Protein AF-A0A074XFU2-F1 (afdb_monomer_lite)

Organism: NCBI:txid1043002

Secondary structure (DSSP, 8-state):
-HHHHHHHHHHHHHHHHHTTS-S------SS--TT--SS--BTTB---HHHHHHHT-

Structure (mmCIF, N/CA/C/O backbone):
data_AF-A0A074XFU2-F1
#
_entry.id   AF-A0A074XFU2-F1
#
loop_
_atom_site.group_PDB
_atom_site.id
_atom_site.type_symbol
_atom_site.label_atom_id
_atom_site.label_alt_id
_atom_site.label_comp_id
_atom_site.label_asym_id
_atom_site.label_entity_id
_atom_site.label_seq_id
_atom_site.pdbx_PDB_ins_code
_atom_site.Cartn_x
_atom_site.Cartn_y
_atom_site.Cartn_z
_atom_site.occupancy
_atom_site.B_iso_or_equiv
_atom_site.auth_seq_id
_atom_site.auth_comp_id
_atom_site.auth_asym_id
_atom_site.auth_atom_id
_atom_site.pdbx_PDB_model_num
ATOM 1 N N . MET A 1 1 ? 3.081 -10.435 -14.928 1.00 60.53 1 MET A N 1
ATOM 2 C CA . MET A 1 1 ? 2.273 -11.084 -13.865 1.00 60.53 1 MET A CA 1
ATOM 3 C C . MET A 1 1 ? 2.649 -10.584 -12.465 1.00 60.53 1 MET A C 1
ATOM 5 O O . MET A 1 1 ? 1.768 -10.075 -11.788 1.00 60.53 1 MET A O 1
ATOM 9 N N . TYR A 1 2 ? 3.928 -10.618 -12.064 1.00 78.00 2 TYR A N 1
ATOM 10 C CA . TYR A 1 2 ? 4.380 -10.210 -10.718 1.00 78.00 2 TYR A CA 1
ATOM 11 C C . TYR A 1 2 ? 4.167 -8.724 -10.358 1.00 78.00 2 TYR A C 1
ATOM 13 O O . TYR A 1 2 ? 3.688 -8.429 -9.270 1.00 78.00 2 TYR A O 1
ATOM 21 N N . VAL A 1 3 ? 4.405 -7.789 -11.285 1.00 81.94 3 VAL A N 1
ATOM 22 C CA . VAL A 1 3 ? 4.257 -6.334 -11.030 1.00 81.94 3 VAL A CA 1
ATOM 23 C C . VAL A 1 3 ? 2.806 -5.918 -10.730 1.00 81.94 3 VAL A C 1
ATOM 25 O O . VAL A 1 3 ? 2.535 -5.032 -9.928 1.00 81.94 3 VAL A O 1
ATOM 28 N N . ARG A 1 4 ? 1.819 -6.585 -11.338 1.00 84.31 4 ARG A N 1
ATOM 29 C CA . ARG A 1 4 ? 0.402 -6.304 -11.041 1.00 84.31 4 ARG A CA 1
ATOM 30 C C . ARG A 1 4 ? 0.010 -6.766 -9.637 1.00 84.31 4 ARG A C 1
ATOM 32 O O . ARG A 1 4 ? -0.837 -6.142 -9.007 1.00 84.31 4 ARG A O 1
ATOM 39 N N . LEU A 1 5 ? 0.613 -7.856 -9.155 1.00 88.12 5 LEU A N 1
ATOM 40 C CA . LEU A 1 5 ? 0.365 -8.376 -7.810 1.00 88.12 5 LEU A CA 1
ATOM 41 C C . LEU A 1 5 ? 0.988 -7.474 -6.740 1.00 88.12 5 LEU A C 1
ATOM 43 O O . LEU A 1 5 ? 0.347 -7.246 -5.718 1.00 88.12 5 LEU A O 1
ATOM 47 N N . SER A 1 6 ? 2.173 -6.906 -6.994 1.00 88.38 6 SER A N 1
ATOM 48 C CA . SER A 1 6 ? 2.797 -5.952 -6.068 1.00 88.38 6 SER A CA 1
ATOM 49 C C . SER A 1 6 ? 1.935 -4.702 -5.880 1.00 88.38 6 SER A C 1
ATOM 51 O O . SER A 1 6 ? 1.664 -4.317 -4.744 1.00 88.38 6 SER A O 1
ATOM 53 N N . ALA A 1 7 ? 1.426 -4.121 -6.972 1.00 90.56 7 ALA A N 1
ATOM 54 C CA . ALA A 1 7 ? 0.555 -2.948 -6.904 1.00 90.56 7 ALA A CA 1
ATOM 55 C C . ALA A 1 7 ? -0.761 -3.259 -6.175 1.00 90.56 7 ALA A C 1
ATOM 57 O O . ALA A 1 7 ? -1.203 -2.499 -5.317 1.00 90.56 7 ALA A O 1
ATOM 58 N N . ARG A 1 8 ? -1.359 -4.424 -6.452 1.00 91.12 8 ARG A N 1
ATOM 59 C CA . ARG A 1 8 ? -2.595 -4.856 -5.790 1.00 91.12 8 ARG A CA 1
ATOM 60 C C . ARG A 1 8 ? -2.414 -5.097 -4.290 1.00 91.12 8 ARG A C 1
ATOM 62 O O . ARG A 1 8 ? -3.317 -4.775 -3.529 1.00 91.12 8 ARG A O 1
ATOM 69 N N . GLY A 1 9 ? -1.256 -5.595 -3.855 1.00 92.56 9 GLY A N 1
ATOM 70 C CA . GLY A 1 9 ? -0.936 -5.719 -2.430 1.00 92.56 9 GLY A CA 1
ATOM 71 C C . GLY A 1 9 ? -0.977 -4.374 -1.694 1.00 92.56 9 GLY A C 1
ATOM 72 O O . GLY A 1 9 ? -1.481 -4.307 -0.576 1.00 92.56 9 GLY A O 1
ATOM 73 N N . ALA A 1 10 ? -0.522 -3.296 -2.340 1.00 93.19 10 ALA A N 1
ATOM 74 C CA . ALA A 1 10 ? -0.610 -1.950 -1.776 1.00 93.19 10 ALA A CA 1
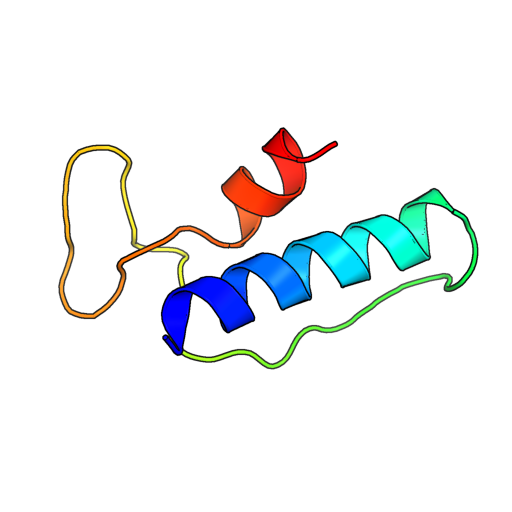ATOM 75 C C . ALA A 1 10 ? -2.055 -1.428 -1.713 1.00 93.19 10 ALA A C 1
ATOM 77 O O . ALA A 1 10 ? -2.457 -0.890 -0.684 1.00 93.19 10 ALA A O 1
ATOM 78 N N . ILE A 1 11 ? -2.857 -1.667 -2.759 1.00 94.88 11 ILE A N 1
ATOM 79 C CA . ILE A 1 11 ? -4.289 -1.315 -2.779 1.00 94.88 11 ILE A CA 1
ATOM 80 C C . ILE A 1 11 ? -5.037 -2.001 -1.624 1.00 94.88 11 ILE A C 1
ATOM 82 O O . ILE A 1 11 ? -5.762 -1.344 -0.882 1.00 94.88 11 ILE A O 1
ATOM 86 N N . GLU A 1 12 ? -4.850 -3.310 -1.432 1.00 95.31 12 GLU A N 1
ATOM 87 C CA . GLU A 1 12 ? -5.555 -4.059 -0.380 1.00 95.31 12 GLU A CA 1
ATOM 88 C C . GLU A 1 12 ? -5.149 -3.624 1.035 1.00 95.31 12 GLU A C 1
ATOM 90 O O . GLU A 1 12 ? -5.984 -3.597 1.938 1.00 95.31 12 GLU A O 1
ATOM 95 N N . ALA A 1 13 ? -3.888 -3.240 1.242 1.00 94.38 13 ALA A N 1
ATOM 96 C CA . ALA A 1 13 ? -3.442 -2.697 2.521 1.00 94.38 13 ALA A CA 1
ATOM 97 C C . ALA A 1 13 ? -4.097 -1.340 2.824 1.00 94.38 13 ALA A C 1
ATOM 99 O O . ALA A 1 13 ? -4.600 -1.142 3.932 1.00 94.38 13 ALA A O 1
ATOM 100 N N . CYS A 1 14 ? -4.167 -0.441 1.834 1.00 95.00 14 CYS A N 1
ATOM 101 C CA . CYS A 1 14 ? -4.927 0.805 1.949 1.00 95.00 14 CYS A CA 1
ATOM 102 C C . CYS A 1 14 ? -6.405 0.521 2.250 1.00 95.00 14 CYS A C 1
ATOM 104 O O . CYS A 1 14 ? -6.961 1.127 3.165 1.00 95.00 14 CYS A O 1
ATOM 106 N N . ARG A 1 15 ? -7.011 -0.469 1.577 1.00 95.69 15 ARG A N 1
ATOM 107 C CA . ARG A 1 15 ? -8.389 -0.916 1.842 1.00 95.69 15 ARG A CA 1
ATOM 108 C C . ARG A 1 15 ? -8.610 -1.330 3.282 1.00 95.69 15 ARG A C 1
ATOM 110 O O . ARG A 1 15 ? -9.590 -0.917 3.894 1.00 95.69 15 ARG A O 1
ATOM 117 N N . GLY A 1 16 ? -7.721 -2.172 3.804 1.00 96.19 16 GLY A N 1
ATOM 118 C CA . GLY A 1 16 ? -7.816 -2.695 5.160 1.00 96.19 16 GLY A CA 1
ATOM 119 C C . GLY A 1 16 ? -7.772 -1.588 6.208 1.00 96.19 16 GLY A C 1
ATOM 120 O O . GLY A 1 16 ? -8.531 -1.639 7.172 1.00 96.19 16 GLY A O 1
ATOM 121 N N . ILE A 1 17 ? -6.929 -0.576 5.994 1.00 95.75 17 ILE A N 1
ATOM 122 C CA . ILE A 1 17 ? -6.828 0.581 6.888 1.00 95.75 17 ILE A CA 1
ATOM 123 C C . ILE A 1 17 ? -8.073 1.471 6.763 1.00 95.75 17 ILE A C 1
ATOM 125 O O . ILE A 1 17 ? -8.702 1.782 7.771 1.00 95.75 17 ILE A O 1
ATOM 129 N N . LEU A 1 18 ? -8.467 1.851 5.542 1.00 95.19 18 LEU A N 1
ATOM 130 C CA . LEU A 1 18 ? -9.587 2.774 5.305 1.00 95.19 18 LEU A CA 1
ATOM 131 C C . LEU A 1 18 ? -10.934 2.199 5.759 1.00 95.19 18 LEU A C 1
ATOM 133 O O . LEU A 1 18 ? -11.750 2.913 6.335 1.00 95.19 18 LEU A O 1
ATOM 137 N N . ASN A 1 19 ? -11.142 0.893 5.585 1.00 96.94 19 ASN A N 1
ATOM 138 C CA . ASN A 1 19 ? -12.341 0.206 6.069 1.00 96.94 19 ASN A CA 1
ATOM 139 C C . ASN A 1 19 ? -12.273 -0.151 7.565 1.00 96.94 19 ASN A C 1
ATOM 141 O O . ASN A 1 19 ? -13.139 -0.869 8.060 1.00 96.94 19 ASN A O 1
ATOM 145 N N . SER A 1 20 ? -11.253 0.324 8.289 1.00 97.06 20 SER A N 1
ATOM 146 C CA . SER A 1 20 ? -11.035 0.049 9.716 1.00 97.06 20 SER A CA 1
ATOM 147 C C . SER A 1 20 ? -10.914 -1.443 10.068 1.00 97.06 20 SER A C 1
ATOM 149 O O . SER A 1 20 ? -11.142 -1.833 11.211 1.00 97.06 20 SER A O 1
ATOM 151 N N . TYR A 1 21 ? -10.531 -2.295 9.109 1.00 97.69 21 TYR A N 1
ATOM 152 C CA . TYR A 1 21 ? -10.270 -3.719 9.361 1.00 97.69 21 TYR A CA 1
ATOM 153 C C . TYR A 1 21 ? -8.947 -3.931 10.101 1.00 97.69 21 TYR A C 1
ATOM 155 O O . TYR A 1 21 ? -8.814 -4.877 10.875 1.00 97.69 21 TYR A O 1
ATOM 163 N N . VAL A 1 22 ? -7.969 -3.051 9.874 1.00 96.88 22 VAL A N 1
ATOM 164 C CA . VAL A 1 22 ? -6.682 -3.028 10.580 1.00 96.88 22 VAL A CA 1
ATOM 165 C C . VAL A 1 22 ? -6.289 -1.592 10.926 1.00 96.88 22 VAL A C 1
ATOM 167 O O . VAL A 1 22 ? -6.642 -0.656 10.216 1.00 96.88 22 VAL A O 1
ATOM 170 N N . LYS A 1 23 ? -5.516 -1.404 12.003 1.00 96.88 23 LYS A N 1
ATOM 171 C CA . LYS A 1 23 ? -5.003 -0.077 12.403 1.00 96.88 23 LYS A CA 1
ATOM 172 C C . LYS A 1 23 ? -3.829 0.389 11.533 1.00 96.88 23 LYS A C 1
ATOM 174 O O . LYS A 1 23 ? -3.623 1.584 11.352 1.00 96.88 23 LYS A O 1
ATOM 179 N N . ASN A 1 24 ? -3.015 -0.548 11.058 1.00 95.62 24 ASN A N 1
ATOM 180 C CA . ASN A 1 24 ? -1.834 -0.305 10.237 1.00 95.62 24 ASN A CA 1
ATOM 181 C C . ASN A 1 24 ? -1.519 -1.553 9.398 1.00 95.62 24 ASN A C 1
ATOM 183 O O . ASN A 1 24 ? -2.049 -2.634 9.658 1.00 95.62 24 ASN A O 1
ATOM 187 N N . ALA A 1 25 ? -0.674 -1.393 8.380 1.00 94.25 25 ALA A N 1
ATOM 188 C CA . ALA A 1 25 ? -0.235 -2.481 7.517 1.00 94.25 25 ALA A CA 1
ATOM 189 C C . ALA A 1 25 ? 1.218 -2.264 7.070 1.00 94.25 25 ALA A C 1
ATOM 191 O O . ALA A 1 25 ? 1.633 -1.136 6.810 1.00 94.25 25 ALA A O 1
ATOM 192 N N . ILE A 1 26 ? 1.974 -3.358 6.952 1.00 94.00 26 ILE A N 1
ATOM 193 C CA . ILE A 1 26 ? 3.296 -3.398 6.316 1.00 94.00 26 ILE A CA 1
ATOM 194 C C . ILE A 1 26 ? 3.187 -4.323 5.109 1.00 94.00 26 ILE A C 1
ATOM 196 O O . ILE A 1 26 ? 2.655 -5.427 5.212 1.00 94.00 26 ILE A O 1
ATOM 200 N N . ILE A 1 27 ? 3.694 -3.873 3.964 1.00 89.81 27 ILE A N 1
ATOM 201 C CA . ILE A 1 27 ? 3.559 -4.585 2.695 1.00 89.81 27 ILE A CA 1
ATOM 202 C C . ILE A 1 27 ? 4.945 -5.036 2.232 1.00 89.81 27 ILE A C 1
ATOM 204 O O . ILE A 1 27 ? 5.791 -4.216 1.878 1.00 89.81 27 ILE A O 1
ATOM 208 N N . VAL A 1 28 ? 5.172 -6.351 2.208 1.00 91.19 28 VAL A N 1
ATOM 209 C CA . VAL A 1 28 ? 6.415 -6.960 1.711 1.00 91.19 28 VAL A CA 1
ATOM 210 C C . VAL A 1 28 ? 6.183 -7.439 0.279 1.00 91.19 28 VAL A C 1
ATOM 212 O O . VAL A 1 28 ? 5.624 -8.509 0.057 1.00 91.19 28 VAL A O 1
ATOM 215 N N . ILE A 1 29 ? 6.577 -6.629 -0.707 1.00 87.44 29 ILE A N 1
ATOM 216 C CA . ILE A 1 29 ? 6.301 -6.880 -2.131 1.00 87.44 29 ILE A CA 1
ATOM 217 C C . ILE A 1 29 ? 7.549 -6.770 -3.001 1.00 87.44 29 ILE A C 1
ATOM 219 O O . ILE A 1 29 ? 8.456 -5.980 -2.738 1.00 87.44 29 ILE A O 1
ATOM 223 N N . ARG A 1 30 ? 7.556 -7.549 -4.088 1.00 88.00 30 ARG A N 1
ATOM 224 C CA . ARG A 1 30 ? 8.504 -7.425 -5.197 1.00 88.00 30 ARG A CA 1
ATOM 225 C C . ARG A 1 30 ? 7.796 -7.582 -6.555 1.00 88.00 30 ARG A C 1
ATOM 227 O O . ARG A 1 30 ? 6.872 -8.390 -6.647 1.00 88.00 30 ARG A O 1
ATOM 234 N N . PRO A 1 31 ? 8.248 -6.868 -7.604 1.00 83.56 31 PRO A N 1
ATOM 235 C CA . PRO A 1 31 ? 9.332 -5.884 -7.574 1.00 83.56 31 PRO A CA 1
ATOM 236 C C . PRO A 1 31 ? 8.931 -4.582 -6.849 1.00 83.56 31 PRO A C 1
ATOM 238 O O . PRO A 1 31 ? 7.741 -4.267 -6.748 1.00 83.56 31 PRO A O 1
ATOM 241 N N . PRO A 1 32 ? 9.909 -3.850 -6.286 1.00 80.81 32 PRO A N 1
ATOM 242 C CA . PRO A 1 32 ? 9.668 -2.510 -5.762 1.00 80.81 32 PRO A CA 1
ATOM 243 C C . PRO A 1 32 ? 9.228 -1.561 -6.887 1.00 80.81 32 PRO A C 1
ATOM 245 O O . PRO A 1 32 ? 9.475 -1.823 -8.062 1.00 80.81 32 PRO A O 1
ATOM 248 N N . GLY A 1 33 ? 8.555 -0.468 -6.519 1.00 80.31 33 GLY A N 1
ATOM 249 C CA . GLY A 1 33 ? 7.927 0.440 -7.485 1.00 80.31 33 GLY A CA 1
ATOM 250 C C . GLY A 1 33 ? 8.364 1.900 -7.425 1.00 80.31 33 GLY A C 1
ATOM 251 O O . GLY A 1 33 ? 7.990 2.677 -8.288 1.00 80.31 33 GLY A O 1
ATOM 252 N N . TYR A 1 34 ? 9.140 2.295 -6.417 1.00 80.81 34 TYR A N 1
ATOM 253 C CA . TYR A 1 34 ? 9.319 3.710 -6.073 1.00 80.81 34 TYR A CA 1
ATOM 254 C C . TYR A 1 34 ? 10.190 4.522 -7.050 1.00 80.81 34 TYR A C 1
ATOM 256 O O . TYR A 1 34 ? 10.191 5.741 -6.949 1.00 80.81 34 TYR A O 1
ATOM 264 N N . TYR A 1 35 ? 10.886 3.867 -7.987 1.00 79.75 35 TYR A N 1
ATOM 265 C CA . TYR A 1 35 ? 11.585 4.515 -9.109 1.00 79.75 35 TYR A CA 1
ATOM 266 C C . TYR A 1 35 ? 10.826 4.416 -10.444 1.00 79.75 35 TYR A C 1
ATOM 268 O O . TYR A 1 35 ? 11.372 4.781 -11.477 1.00 79.75 35 TYR A O 1
ATOM 276 N N . ALA A 1 36 ? 9.612 3.854 -10.463 1.00 79.75 36 ALA A N 1
ATOM 277 C CA . ALA A 1 36 ? 8.804 3.826 -11.678 1.00 79.75 36 ALA A CA 1
ATOM 278 C C . ALA A 1 36 ? 8.152 5.201 -11.874 1.00 79.75 36 ALA A C 1
ATOM 280 O O . ALA A 1 36 ? 7.318 5.609 -11.057 1.00 79.75 36 ALA A O 1
ATOM 281 N N . GLU A 1 37 ? 8.532 5.885 -12.946 1.00 77.12 37 GLU A N 1
ATOM 282 C CA . GLU A 1 37 ? 7.921 7.140 -13.377 1.00 77.12 37 GLU A CA 1
ATOM 283 C C . GLU A 1 37 ? 6.7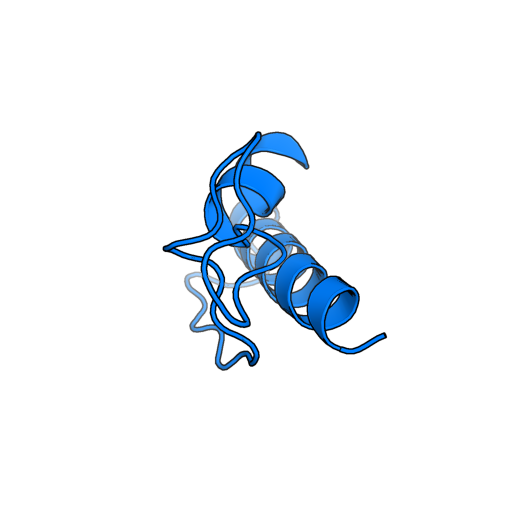43 6.869 -14.324 1.00 77.12 37 GLU A C 1
ATOM 285 O O . GLU A 1 37 ? 6.486 5.733 -14.732 1.00 77.12 37 GLU A O 1
ATOM 290 N N . HIS A 1 38 ? 5.963 7.905 -14.632 1.00 75.38 38 HIS A N 1
ATOM 291 C CA . HIS A 1 38 ? 4.772 7.764 -15.474 1.00 75.38 38 HIS A CA 1
ATOM 292 C C . HIS A 1 38 ? 5.114 7.406 -16.932 1.00 75.38 38 HIS A C 1
ATOM 294 O O . HIS A 1 38 ? 4.386 6.645 -17.570 1.00 75.38 38 HIS A O 1
ATOM 300 N N . ASP A 1 39 ? 6.197 7.969 -17.462 1.00 77.38 39 ASP A N 1
ATOM 301 C CA . ASP A 1 39 ? 6.622 7.895 -18.862 1.00 77.38 39 ASP A CA 1
ATOM 302 C C . ASP A 1 39 ? 8.015 7.274 -19.059 1.00 77.38 39 ASP A C 1
ATOM 304 O O . ASP A 1 39 ? 8.429 7.057 -20.198 1.00 77.38 39 ASP A O 1
ATOM 308 N N . GLU A 1 40 ? 8.694 6.884 -17.976 1.00 72.50 40 GLU A N 1
ATOM 309 C CA . GLU A 1 40 ? 9.982 6.191 -18.027 1.00 72.50 40 GLU A CA 1
ATOM 310 C C . GLU A 1 40 ? 9.981 4.864 -17.262 1.00 72.50 40 GLU A C 1
ATOM 312 O O . GLU A 1 40 ? 9.601 4.759 -16.094 1.00 72.50 40 GLU A O 1
ATOM 317 N N . LEU A 1 41 ? 10.500 3.832 -17.933 1.00 67.56 41 LEU A N 1
ATOM 318 C CA . LEU A 1 41 ? 10.833 2.552 -17.321 1.00 67.56 41 LEU A CA 1
ATOM 319 C C . LEU A 1 41 ? 12.290 2.585 -16.855 1.00 67.56 41 LEU A C 1
ATOM 321 O O . LEU A 1 41 ? 13.211 2.373 -17.645 1.00 67.56 41 LEU A O 1
ATOM 325 N N . ILE A 1 42 ? 12.509 2.800 -15.560 1.00 67.75 42 ILE A N 1
ATOM 326 C CA . ILE A 1 42 ? 13.846 2.723 -14.969 1.00 67.75 42 ILE A CA 1
ATOM 327 C C . ILE A 1 42 ? 14.090 1.277 -14.518 1.00 67.75 42 ILE A C 1
ATOM 329 O O . ILE A 1 42 ? 13.552 0.819 -13.514 1.00 67.75 42 ILE A O 1
ATOM 333 N N . GLY A 1 43 ? 14.897 0.514 -15.260 1.00 70.25 43 GLY A N 1
ATOM 334 C CA . GLY A 1 43 ? 15.296 -0.852 -14.886 1.00 70.25 43 GLY A CA 1
ATOM 335 C C . GLY A 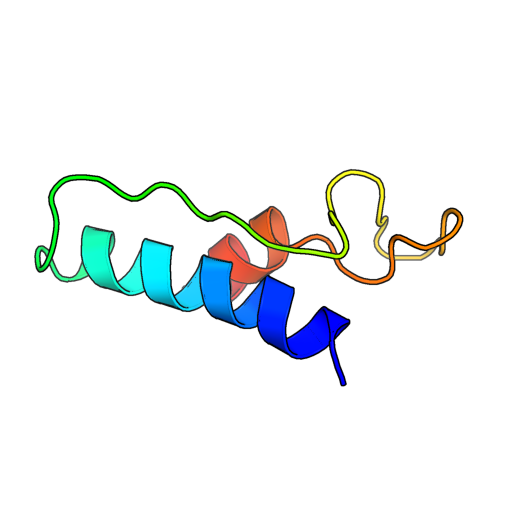1 43 ? 14.123 -1.842 -14.740 1.00 70.25 43 GLY A C 1
ATOM 336 O O . GLY A 1 43 ? 13.353 -2.048 -15.671 1.00 70.25 43 GLY A O 1
ATOM 337 N N . PHE A 1 44 ? 13.999 -2.494 -13.574 1.00 65.94 44 PHE A N 1
ATOM 338 C CA . PHE A 1 44 ? 12.927 -3.467 -13.270 1.00 65.94 44 P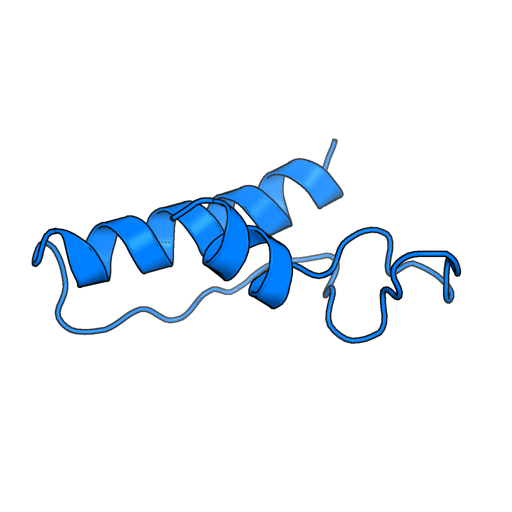HE A CA 1
ATOM 339 C C . PHE A 1 44 ? 11.667 -2.834 -12.641 1.00 65.94 44 PHE A C 1
ATOM 341 O O . PHE A 1 44 ? 10.755 -3.553 -12.218 1.00 65.94 44 PHE A O 1
ATOM 348 N N . TYR A 1 45 ? 11.619 -1.503 -12.539 1.00 71.44 45 TYR A N 1
ATOM 349 C CA . TYR A 1 45 ? 10.557 -0.757 -11.869 1.00 71.44 45 TYR A CA 1
ATOM 350 C C . TYR A 1 45 ? 9.474 -0.386 -12.886 1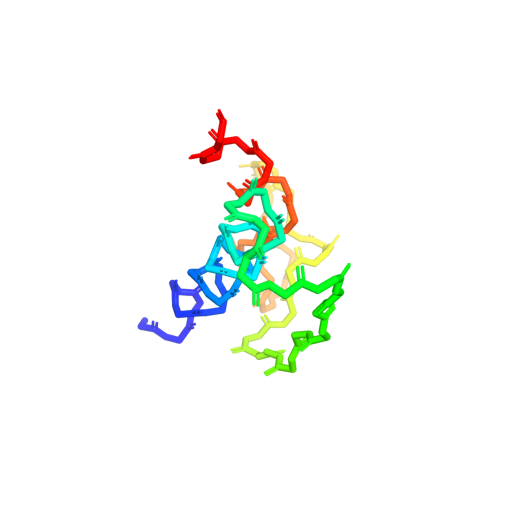.00 71.44 45 TYR A C 1
ATOM 352 O O . TYR A 1 45 ? 9.538 0.651 -13.533 1.00 71.44 45 TYR A O 1
ATOM 360 N N . LEU A 1 46 ? 8.486 -1.271 -13.052 1.00 79.00 46 LEU A N 1
ATOM 361 C CA . LEU A 1 46 ? 7.410 -1.076 -14.034 1.00 79.00 46 LEU A CA 1
ATOM 362 C C . LEU A 1 46 ? 6.219 -0.272 -13.491 1.00 79.00 46 LEU A C 1
ATOM 364 O O . LEU A 1 46 ? 5.551 0.397 -14.266 1.00 79.00 46 LEU A O 1
ATOM 368 N N . PHE A 1 47 ? 5.911 -0.369 -12.193 1.00 81.31 47 PHE A N 1
ATOM 369 C CA . PHE A 1 47 ? 4.768 0.315 -11.578 1.00 81.31 47 PHE A CA 1
ATOM 370 C C . PHE A 1 47 ? 5.132 0.924 -10.240 1.00 81.31 47 PHE A C 1
ATOM 372 O O . PHE A 1 47 ? 5.728 0.249 -9.400 1.00 81.31 47 PHE A O 1
ATOM 379 N N . ASN A 1 48 ? 4.654 2.143 -9.995 1.00 85.94 48 ASN A N 1
ATOM 380 C CA . ASN A 1 48 ? 4.763 2.765 -8.689 1.00 85.94 48 ASN A CA 1
ATOM 381 C C . ASN A 1 48 ? 3.585 2.363 -7.800 1.00 85.94 48 ASN A C 1
ATOM 383 O O . ASN A 1 48 ? 2.474 2.880 -7.918 1.00 85.94 48 ASN A O 1
ATOM 387 N N . ASN A 1 49 ? 3.829 1.394 -6.914 1.00 87.38 49 ASN A N 1
ATOM 388 C CA . ASN A 1 49 ? 2.784 0.779 -6.093 1.00 87.38 49 ASN A CA 1
ATOM 389 C C . ASN A 1 49 ? 2.065 1.802 -5.188 1.00 87.38 49 ASN A C 1
ATOM 391 O O . ASN A 1 49 ? 0.875 1.639 -4.936 1.00 87.38 49 ASN A O 1
ATOM 395 N N . VAL A 1 50 ? 2.761 2.852 -4.722 1.00 87.12 50 VAL A N 1
ATOM 396 C CA . VAL A 1 50 ? 2.191 3.857 -3.805 1.00 87.12 50 VAL A CA 1
ATOM 397 C C . VAL A 1 50 ? 1.222 4.807 -4.527 1.00 87.12 50 VAL A C 1
ATOM 399 O O . VAL A 1 50 ? 0.053 4.818 -4.147 1.00 87.12 50 VAL A O 1
ATOM 402 N N . PRO A 1 51 ? 1.607 5.539 -5.594 1.00 88.75 51 PRO A N 1
ATOM 403 C CA . PRO A 1 51 ? 0.673 6.359 -6.366 1.00 88.75 51 PRO A CA 1
ATOM 404 C C . PRO A 1 51 ? -0.498 5.565 -6.947 1.00 88.75 51 PRO A C 1
ATOM 406 O O . PRO A 1 51 ? -1.615 6.071 -6.990 1.00 88.75 51 PRO A O 1
ATOM 409 N N . ILE A 1 52 ? -0.275 4.310 -7.359 1.00 89.62 52 ILE A N 1
ATOM 410 C CA . ILE A 1 52 ? -1.360 3.436 -7.825 1.00 89.62 52 ILE A CA 1
ATOM 411 C C . ILE A 1 52 ? -2.355 3.152 -6.697 1.00 89.62 52 ILE A C 1
ATOM 413 O O . ILE A 1 52 ? -3.558 3.232 -6.930 1.00 89.62 52 ILE A O 1
ATOM 417 N N . ALA A 1 53 ? -1.875 2.840 -5.490 1.00 90.00 53 ALA A N 1
ATOM 418 C CA . ALA A 1 53 ? -2.746 2.610 -4.343 1.00 90.00 53 ALA A CA 1
ATOM 419 C C . ALA A 1 53 ? -3.524 3.870 -3.948 1.00 90.00 53 ALA A C 1
ATOM 421 O O . ALA A 1 53 ? -4.712 3.769 -3.668 1.00 90.00 53 ALA A O 1
ATOM 422 N N . VAL A 1 54 ? -2.890 5.045 -4.000 1.00 89.62 54 VAL A N 1
ATOM 423 C CA . VAL A 1 54 ? -3.557 6.330 -3.741 1.00 89.62 54 VAL A CA 1
ATOM 424 C C . VAL A 1 54 ? -4.632 6.626 -4.788 1.00 89.62 54 VAL A C 1
ATOM 426 O O . VAL A 1 54 ? -5.714 7.048 -4.419 1.00 89.62 54 VAL A O 1
ATOM 429 N N . LYS A 1 55 ? -4.369 6.378 -6.079 1.00 90.06 55 LYS A N 1
ATOM 430 C CA . LYS A 1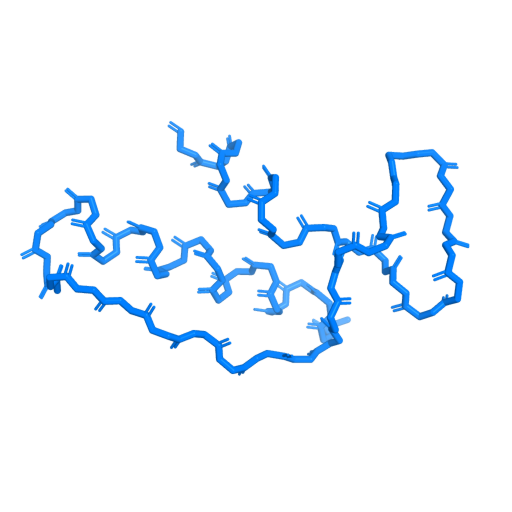 55 ? -5.321 6.642 -7.175 1.00 90.06 55 LYS A CA 1
ATOM 431 C C . LYS A 1 55 ? -6.488 5.648 -7.239 1.00 90.06 55 LYS A C 1
ATOM 433 O O . LYS A 1 55 ? -7.509 5.939 -7.851 1.00 90.06 55 LYS A O 1
ATOM 438 N N . ALA A 1 56 ? -6.311 4.443 -6.700 1.00 85.81 56 ALA A N 1
ATOM 439 C CA . ALA A 1 56 ? -7.349 3.413 -6.675 1.00 85.81 56 ALA A CA 1
ATOM 440 C C . ALA A 1 56 ? -8.423 3.654 -5.595 1.00 85.81 56 ALA A C 1
ATOM 442 O O . ALA A 1 56 ? -9.380 2.879 -5.523 1.00 85.81 56 ALA A O 1
ATOM 443 N N . TYR A 1 57 ? -8.244 4.697 -4.781 1.00 67.25 57 TYR A N 1
ATOM 444 C CA . TYR A 1 57 ? -9.164 5.195 -3.763 1.00 67.25 57 TYR A CA 1
ATOM 445 C C . TYR A 1 57 ? -9.651 6.595 -4.122 1.00 67.25 57 TYR A C 1
ATOM 447 O O . TYR A 1 57 ? -10.819 6.883 -3.786 1.00 67.25 57 TYR A O 1
#

pLDDT: mean 85.77, std 9.47, range [60.53, 97.69]

Radius of gyration: 11.67 Å; chains: 1; bounding box: 28×19×31 Å

Sequence (57 aa):
MYVRLSARGAIEACRGILNSYVKNAIIVIRPPGYYAEHDELIGFYLFNNVPIAVKAY

Foldseek 3Di:
DQLVVLLVQLLVQLVCCVVVVDVHDDGDGPPAACPDDPPDDDPRRPHHSNVSSVVVD

InterPro domains:
  IPR023696 Ureohydrolase domain superfamily [SSF52768] (2-56)
  IPR023801 Histone deacetylase domain [PF00850] (2-55)
  IPR037138 Histone deacetylase domain superfamily [G3DSA:3.40.800.20] (1-57)